Protein AF-A0A317K6Y9-F1 (afdb_monomer)

pLDDT: mean 84.59, std 11.46, range [61.5, 98.31]

Radius of gyration: 21.84 Å; Cα contacts (8 Å, |Δi|>4): 19; chains: 1; bounding box: 60×53×36 Å

Structure (mmCIF, N/CA/C/O backbone):
data_AF-A0A317K6Y9-F1
#
_entry.id   AF-A0A317K6Y9-F1
#
loop_
_atom_site.group_PDB
_atom_site.id
_atom_site.type_symbol
_atom_site.label_atom_id
_atom_site.label_alt_id
_atom_site.label_comp_id
_atom_site.label_asym_id
_atom_site.label_entity_id
_atom_site.label_seq_id
_atom_site.pdbx_PDB_ins_code
_atom_site.Cartn_x
_atom_site.Cartn_y
_atom_site.Cartn_z
_atom_site.occupancy
_atom_site.B_iso_or_equiv
_atom_site.auth_seq_id
_atom_site.auth_comp_id
_atom_site.auth_asym_id
_atom_site.auth_atom_id
_atom_site.pdbx_PDB_model_num
ATOM 1 N N . MET A 1 1 ? 24.490 -4.834 -2.156 1.00 74.44 1 MET A N 1
ATOM 2 C CA . MET A 1 1 ? 23.982 -5.893 -3.056 1.00 74.44 1 MET A CA 1
ATOM 3 C C . MET A 1 1 ? 23.498 -5.215 -4.327 1.00 74.44 1 MET A C 1
ATOM 5 O O . MET A 1 1 ? 22.803 -4.217 -4.201 1.00 74.44 1 MET A O 1
ATOM 9 N N . LEU A 1 2 ? 23.910 -5.682 -5.508 1.00 85.50 2 LEU A N 1
ATOM 10 C CA . LEU A 1 2 ? 23.555 -5.083 -6.801 1.00 85.50 2 LEU A CA 1
ATOM 11 C C . LEU A 1 2 ? 22.828 -6.137 -7.641 1.00 85.50 2 LEU A C 1
ATOM 13 O O . LEU A 1 2 ? 23.344 -7.243 -7.793 1.00 85.50 2 LEU A O 1
ATOM 17 N N . ILE A 1 3 ? 21.640 -5.810 -8.148 1.00 89.81 3 ILE A N 1
ATOM 18 C CA . ILE A 1 3 ? 20.875 -6.677 -9.050 1.00 89.81 3 ILE A C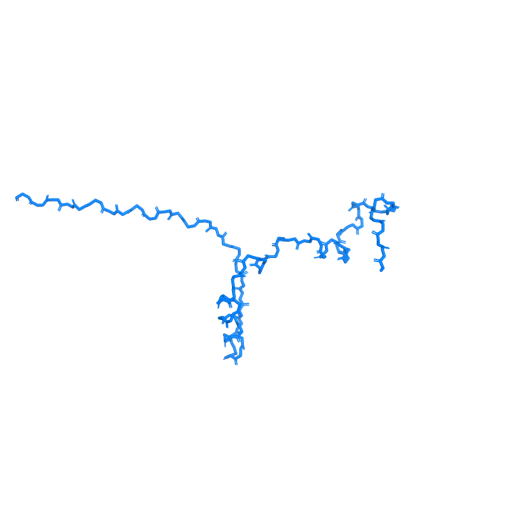A 1
ATOM 19 C C . ILE A 1 3 ? 20.875 -6.023 -10.430 1.00 89.81 3 ILE A C 1
ATOM 21 O O . ILE A 1 3 ? 20.309 -4.946 -10.600 1.00 89.81 3 ILE A O 1
ATOM 25 N N . ASP A 1 4 ? 21.504 -6.674 -11.408 1.00 91.44 4 ASP A N 1
ATOM 26 C CA . ASP A 1 4 ? 21.543 -6.209 -12.796 1.00 91.44 4 ASP A CA 1
ATOM 27 C C . ASP A 1 4 ? 20.331 -6.752 -13.564 1.00 91.44 4 ASP A C 1
ATOM 29 O O . ASP A 1 4 ? 20.346 -7.848 -14.132 1.00 91.44 4 ASP A O 1
ATOM 33 N N . CYS A 1 5 ? 19.244 -5.981 -13.539 1.00 91.81 5 CYS A N 1
ATOM 34 C CA . CYS A 1 5 ? 18.032 -6.321 -14.277 1.00 91.81 5 CYS A CA 1
ATOM 35 C C . CYS A 1 5 ? 18.187 -6.144 -15.789 1.00 91.81 5 CYS A C 1
ATOM 37 O O . CYS A 1 5 ? 17.396 -6.721 -16.533 1.00 91.81 5 CYS A O 1
ATOM 39 N N . ASP A 1 6 ? 19.179 -5.387 -16.257 1.00 91.38 6 ASP A N 1
ATOM 40 C CA . ASP A 1 6 ? 19.381 -5.133 -17.683 1.00 91.38 6 ASP A CA 1
ATOM 41 C C . ASP A 1 6 ? 20.063 -6.315 -18.376 1.00 91.38 6 ASP A C 1
ATOM 43 O O . ASP A 1 6 ? 19.798 -6.574 -19.550 1.00 91.38 6 ASP A O 1
ATOM 47 N N . ARG A 1 7 ? 20.838 -7.116 -17.634 1.00 93.38 7 ARG A N 1
ATOM 48 C CA . ARG A 1 7 ? 21.407 -8.388 -18.114 1.00 93.38 7 ARG A CA 1
ATOM 49 C C . ARG A 1 7 ? 20.564 -9.627 -17.776 1.00 93.38 7 ARG A C 1
ATOM 51 O O . ARG A 1 7 ? 20.977 -10.755 -18.053 1.00 93.38 7 ARG A O 1
ATOM 58 N N . CYS A 1 8 ? 19.385 -9.464 -17.181 1.00 94.06 8 CYS A N 1
ATOM 59 C CA . CYS A 1 8 ? 18.535 -10.595 -16.813 1.00 94.06 8 CYS A CA 1
ATOM 60 C C . CYS A 1 8 ? 18.003 -11.326 -18.065 1.00 94.06 8 CYS A C 1
ATOM 62 O O . CYS A 1 8 ? 17.234 -10.769 -18.844 1.00 94.06 8 CYS A O 1
ATOM 64 N N . GLY A 1 9 ? 18.374 -12.599 -18.251 1.00 94.81 9 GLY A N 1
ATOM 65 C CA . GLY A 1 9 ? 18.030 -13.384 -19.450 1.00 94.81 9 GLY A CA 1
ATOM 66 C C . GLY A 1 9 ? 16.538 -13.694 -19.634 1.00 94.81 9 GLY A C 1
ATOM 67 O O . GLY A 1 9 ? 16.134 -14.125 -20.709 1.00 94.81 9 GLY A O 1
ATOM 68 N N . ILE A 1 10 ? 15.720 -13.459 -18.605 1.00 93.44 10 ILE A N 1
ATOM 69 C CA . ILE A 1 10 ? 14.255 -13.597 -18.642 1.00 93.44 10 ILE A CA 1
ATOM 70 C C . ILE A 1 10 ? 13.541 -12.258 -18.417 1.00 93.44 10 ILE A C 1
ATOM 72 O O . ILE A 1 10 ? 12.357 -12.242 -18.079 1.00 93.44 10 ILE A O 1
ATOM 76 N N . ARG A 1 11 ? 14.2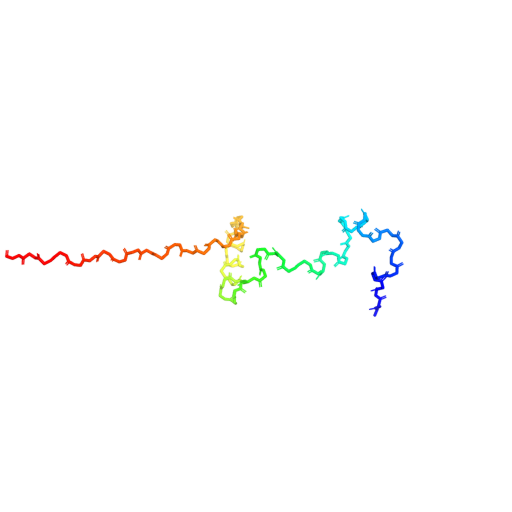43 -11.124 -18.558 1.00 91.62 11 ARG A N 1
ATOM 77 C CA . ARG A 1 11 ? 13.661 -9.785 -18.390 1.00 91.62 11 ARG A CA 1
ATOM 78 C C . ARG A 1 11 ? 12.397 -9.643 -19.245 1.00 91.62 11 ARG A C 1
ATOM 80 O O . ARG A 1 11 ? 12.352 -10.069 -20.396 1.00 91.62 11 ARG A O 1
ATOM 87 N N . GLY A 1 12 ? 11.356 -9.053 -18.669 1.00 88.19 12 GLY A N 1
ATOM 88 C CA . GLY A 1 12 ? 10.016 -9.016 -19.252 1.00 88.19 12 GLY A CA 1
ATOM 89 C C . GLY A 1 12 ? 9.210 -10.261 -18.883 1.00 88.19 12 GLY A C 1
ATOM 90 O O . GLY A 1 12 ? 8.322 -10.174 -18.040 1.00 88.19 12 GLY A O 1
ATOM 91 N N . ALA A 1 13 ? 9.541 -11.420 -19.460 1.00 92.12 13 ALA A N 1
ATOM 92 C CA . ALA A 1 13 ? 8.763 -12.652 -19.277 1.00 92.12 13 ALA A CA 1
ATOM 93 C C . ALA A 1 13 ? 8.730 -13.149 -17.819 1.00 92.12 13 ALA A C 1
ATOM 95 O O . ALA A 1 13 ? 7.699 -13.618 -17.347 1.00 92.12 13 ALA A O 1
ATOM 96 N N . GLY A 1 14 ? 9.842 -13.015 -17.095 1.00 91.50 14 GLY A N 1
ATOM 97 C CA . GLY A 1 14 ? 9.973 -13.393 -15.687 1.00 91.50 14 GLY A CA 1
ATOM 98 C C . GLY A 1 14 ? 9.760 -12.247 -14.698 1.00 91.50 14 GLY A C 1
ATOM 99 O O . GLY A 1 14 ? 10.015 -12.422 -13.511 1.00 91.50 14 GLY A O 1
ATOM 100 N N . CYS A 1 15 ? 9.357 -11.058 -15.158 1.00 92.06 15 CYS A N 1
ATOM 101 C CA . CYS A 1 15 ? 9.172 -9.909 -14.265 1.00 92.06 15 CYS A CA 1
ATOM 102 C C . CYS A 1 15 ? 7.886 -10.014 -13.432 1.00 92.06 15 CYS A C 1
ATOM 104 O O . CYS A 1 15 ? 7.836 -9.493 -12.320 1.00 92.06 15 CYS A O 1
ATOM 106 N N . SER A 1 16 ? 6.866 -10.721 -13.927 1.00 89.69 16 SER A N 1
ATOM 107 C CA . SER A 1 16 ? 5.666 -11.033 -13.146 1.00 89.69 16 SER A CA 1
ATOM 108 C C . SER A 1 16 ? 6.045 -11.884 -11.928 1.00 89.69 16 SER A C 1
ATOM 110 O O . SER A 1 16 ? 6.556 -12.991 -12.075 1.00 89.69 16 SER A O 1
ATOM 112 N N . GLY A 1 17 ? 5.853 -11.339 -10.724 1.00 85.81 17 GLY A N 1
ATOM 113 C CA . GLY A 1 17 ? 6.244 -11.991 -9.468 1.00 85.81 17 GLY A CA 1
ATOM 114 C C . GLY A 1 17 ? 7.726 -11.857 -9.092 1.00 85.81 17 GLY A C 1
ATOM 115 O O . GLY A 1 17 ? 8.151 -12.429 -8.090 1.00 85.81 17 GLY A O 1
ATOM 116 N N . CYS A 1 18 ? 8.531 -11.096 -9.843 1.00 92.44 18 CYS A N 1
ATOM 117 C CA . CYS A 1 18 ? 9.911 -10.804 -9.457 1.00 92.44 18 CYS A CA 1
ATOM 118 C C . CYS A 1 18 ? 9.950 -9.830 -8.267 1.00 92.44 18 CYS A C 1
ATOM 120 O O . CYS A 1 18 ? 9.318 -8.774 -8.306 1.00 92.44 18 CYS A O 1
ATOM 122 N N . LEU A 1 19 ? 10.764 -10.125 -7.245 1.00 89.25 19 LEU A N 1
ATOM 123 C CA . LEU A 1 19 ? 10.958 -9.236 -6.090 1.00 89.25 19 LEU A CA 1
ATOM 124 C C . LEU A 1 19 ? 11.379 -7.819 -6.505 1.00 89.25 19 LEU A C 1
ATOM 126 O O . LEU A 1 19 ? 10.921 -6.848 -5.915 1.00 89.25 19 LEU A O 1
ATOM 130 N N . VAL A 1 20 ? 12.227 -7.685 -7.530 1.00 90.62 20 VAL A N 1
ATOM 131 C CA . VAL A 1 20 ? 12.672 -6.362 -7.993 1.00 90.62 20 VAL A CA 1
ATOM 132 C C . VAL A 1 20 ? 11.509 -5.550 -8.550 1.00 90.62 20 VAL A C 1
ATOM 134 O O . VAL A 1 20 ? 11.436 -4.354 -8.302 1.00 90.62 20 VAL A O 1
ATOM 137 N N . THR A 1 21 ? 10.570 -6.193 -9.246 1.00 90.12 21 THR A N 1
ATOM 138 C CA . THR A 1 21 ? 9.353 -5.529 -9.719 1.00 90.12 21 THR A CA 1
ATOM 139 C C . THR A 1 21 ? 8.512 -5.038 -8.547 1.00 90.12 21 THR A C 1
ATOM 141 O O . THR A 1 21 ? 8.094 -3.892 -8.577 1.00 90.12 21 THR A O 1
ATOM 144 N N . ALA A 1 22 ? 8.345 -5.836 -7.487 1.00 84.12 22 ALA A N 1
ATOM 145 C CA . ALA A 1 22 ? 7.628 -5.400 -6.285 1.00 84.12 22 ALA A CA 1
ATOM 146 C C . ALA A 1 22 ? 8.317 -4.225 -5.565 1.00 84.12 22 ALA A C 1
ATOM 148 O O . ALA A 1 22 ? 7.647 -3.340 -5.052 1.00 84.12 22 ALA A O 1
ATOM 149 N N . LEU A 1 23 ? 9.654 -4.191 -5.543 1.00 85.75 23 LEU A N 1
ATOM 150 C CA . LEU A 1 23 ? 10.414 -3.087 -4.942 1.00 85.75 23 LEU A CA 1
ATOM 151 C C . LEU A 1 23 ? 10.365 -1.793 -5.769 1.00 85.75 23 LEU A C 1
ATOM 153 O O . LEU A 1 23 ? 10.520 -0.712 -5.208 1.00 85.75 23 LEU A O 1
ATOM 157 N N . LEU A 1 24 ? 10.205 -1.904 -7.089 1.00 83.31 24 LEU A N 1
ATOM 158 C CA . LEU A 1 24 ? 10.087 -0.764 -8.004 1.00 83.31 24 LEU A CA 1
ATOM 159 C C . LEU A 1 24 ? 8.638 -0.314 -8.216 1.00 83.31 24 LEU A C 1
ATOM 161 O O . LEU A 1 24 ? 8.420 0.743 -8.806 1.00 83.31 24 LEU A O 1
ATOM 165 N N . ASP A 1 25 ? 7.659 -1.105 -7.780 1.00 80.06 25 ASP A N 1
ATOM 166 C CA . ASP A 1 25 ? 6.250 -0.775 -7.923 1.00 80.06 25 ASP A CA 1
ATOM 167 C C . ASP A 1 25 ? 5.870 0.360 -6.965 1.00 80.06 25 ASP A C 1
ATOM 169 O O . ASP A 1 25 ? 5.633 0.168 -5.773 1.00 80.06 25 ASP A O 1
ATOM 173 N N . THR A 1 26 ? 5.824 1.576 -7.504 1.00 69.88 26 THR A N 1
ATOM 174 C CA . THR A 1 26 ? 5.341 2.766 -6.796 1.00 69.88 26 THR A CA 1
ATOM 175 C C . THR A 1 26 ? 3.821 2.907 -6.865 1.00 69.88 26 THR A C 1
ATOM 177 O O . THR A 1 26 ? 3.284 3.869 -6.331 1.00 69.88 26 THR A O 1
ATOM 180 N N . GLY A 1 27 ? 3.118 1.987 -7.534 1.00 72.81 27 GLY A N 1
ATOM 181 C CA . GLY A 1 27 ? 1.668 2.015 -7.722 1.00 72.81 27 GLY A CA 1
ATOM 182 C C . GLY A 1 27 ? 0.863 1.511 -6.526 1.00 72.81 27 GLY A C 1
ATOM 183 O O . GLY A 1 27 ? -0.350 1.335 -6.652 1.00 72.81 27 GLY A O 1
ATOM 184 N N . SER A 1 28 ? 1.503 1.258 -5.378 1.00 75.56 28 SER A N 1
ATOM 185 C CA . SER A 1 28 ? 0.785 0.853 -4.170 1.00 75.56 28 SER A CA 1
ATOM 186 C C . SER A 1 28 ? -0.247 1.922 -3.786 1.00 75.56 28 SER A C 1
ATOM 188 O O . SER A 1 28 ? 0.116 3.098 -3.703 1.00 75.56 28 SER A O 1
ATOM 190 N N . PRO A 1 29 ? -1.497 1.550 -3.444 1.00 75.75 29 PRO A N 1
ATOM 191 C CA . PRO A 1 29 ? -2.494 2.499 -2.940 1.00 75.75 29 PRO A CA 1
ATOM 192 C C . PRO A 1 29 ? -2.040 3.203 -1.652 1.00 75.75 29 PRO A C 1
ATOM 194 O O . PRO A 1 29 ? -2.608 4.219 -1.268 1.00 75.75 29 PRO A O 1
ATOM 197 N N . THR A 1 30 ? -1.007 2.677 -0.987 1.00 80.19 30 THR A N 1
ATOM 198 C CA . THR A 1 30 ? -0.407 3.279 0.204 1.00 80.19 30 THR A CA 1
ATOM 199 C C . THR A 1 30 ? 0.744 4.242 -0.092 1.00 80.19 30 THR A C 1
ATOM 201 O O . THR A 1 30 ? 1.251 4.850 0.843 1.00 80.19 30 THR A O 1
ATOM 204 N N . ALA A 1 31 ? 1.219 4.342 -1.339 1.00 81.06 31 ALA A N 1
ATOM 205 C CA . ALA A 1 31 ? 2.412 5.124 -1.676 1.00 81.06 31 ALA A CA 1
ATOM 206 C C . ALA A 1 31 ? 2.215 6.637 -1.473 1.00 81.06 31 ALA A C 1
ATOM 208 O O . ALA A 1 31 ? 3.167 7.331 -1.125 1.00 81.06 31 ALA A O 1
ATOM 209 N N . ASP A 1 32 ? 0.981 7.118 -1.640 1.00 84.12 32 ASP A N 1
ATOM 210 C CA . ASP A 1 32 ? 0.622 8.540 -1.561 1.00 84.12 32 ASP A CA 1
ATOM 211 C C . ASP A 1 32 ? 0.029 8.955 -0.203 1.00 84.12 32 ASP A C 1
ATOM 213 O O . ASP A 1 32 ? -0.439 10.085 -0.061 1.00 84.12 32 ASP A O 1
ATOM 217 N N . LEU A 1 33 ? 0.020 8.061 0.790 1.00 88.44 33 LEU A N 1
ATOM 218 C CA . LEU A 1 33 ? -0.578 8.357 2.090 1.00 88.44 33 LEU A CA 1
ATOM 219 C C . LEU A 1 33 ? 0.303 9.295 2.915 1.00 88.44 33 LEU A C 1
ATOM 221 O O . LEU A 1 33 ? 1.507 9.079 3.079 1.00 88.44 33 LEU A O 1
ATOM 225 N N . ASP A 1 34 ? -0.314 10.305 3.514 1.00 91.94 34 ASP A N 1
ATOM 226 C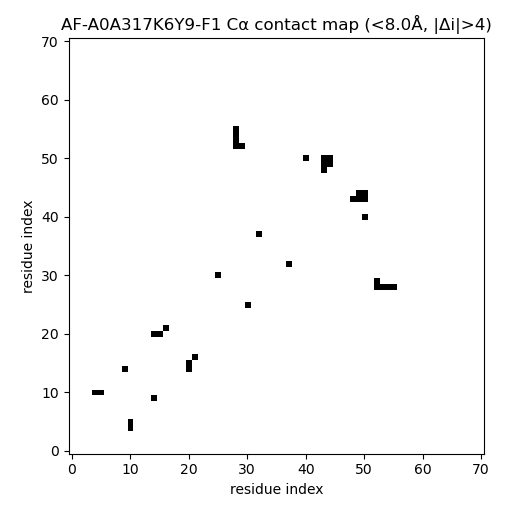 CA . ASP A 1 34 ? 0.365 11.175 4.460 1.00 91.94 34 ASP A CA 1
ATOM 227 C C . ASP A 1 34 ? 0.484 10.540 5.862 1.00 91.94 34 ASP A C 1
ATOM 229 O O . ASP A 1 34 ? -0.083 9.490 6.186 1.00 91.94 34 ASP A O 1
ATOM 233 N N . ALA A 1 35 ? 1.252 11.187 6.742 1.00 94.69 35 ALA A N 1
ATOM 234 C CA . ALA A 1 35 ? 1.479 10.683 8.095 1.00 94.69 35 ALA A CA 1
ATOM 235 C C . ALA A 1 35 ? 0.188 10.579 8.936 1.00 94.69 35 ALA A C 1
ATOM 237 O O . ALA A 1 35 ? 0.096 9.724 9.821 1.00 94.69 35 ALA A O 1
ATOM 238 N N . ALA A 1 36 ? -0.801 11.444 8.696 1.00 95.75 36 ALA A N 1
ATOM 239 C CA . ALA A 1 36 ? -2.073 11.409 9.407 1.00 95.75 36 ALA A CA 1
ATOM 240 C C . ALA A 1 36 ? -2.951 10.252 8.911 1.00 95.75 36 ALA A C 1
ATOM 242 O O . ALA A 1 36 ? -3.563 9.563 9.729 1.00 95.75 36 ALA A O 1
ATOM 243 N N . GLU A 1 37 ? -2.963 9.995 7.606 1.00 94.25 37 GLU A N 1
ATOM 244 C CA . GLU A 1 37 ? -3.656 8.868 6.982 1.00 94.25 37 GLU A CA 1
ATOM 245 C C . GLU A 1 37 ? -3.062 7.530 7.438 1.00 94.25 37 GLU A C 1
ATOM 247 O O . GLU A 1 37 ? -3.799 6.654 7.897 1.00 94.25 37 GLU A O 1
ATOM 252 N N . HIS A 1 38 ? -1.730 7.404 7.451 1.00 94.75 38 HIS A N 1
ATOM 253 C CA . HIS A 1 38 ? -1.037 6.249 8.034 1.00 94.75 38 HIS A CA 1
ATOM 254 C C . HIS A 1 38 ? -1.457 5.996 9.487 1.00 94.75 38 HIS A C 1
ATOM 256 O O . HIS A 1 38 ? -1.760 4.864 9.876 1.00 94.75 38 HIS A O 1
ATOM 262 N N . ARG A 1 39 ? -1.516 7.058 10.296 1.00 96.81 39 ARG A N 1
ATOM 263 C CA . ARG A 1 39 ? -1.933 6.960 11.697 1.00 96.81 39 ARG A CA 1
ATOM 264 C C . ARG A 1 39 ? -3.399 6.549 11.833 1.00 96.81 39 ARG A C 1
ATOM 266 O O . ARG A 1 39 ? -3.729 5.792 12.742 1.00 96.81 39 ARG A O 1
ATOM 273 N N . ALA A 1 40 ? -4.280 7.030 10.959 1.00 96.12 40 ALA A N 1
ATOM 274 C CA . ALA A 1 40 ? -5.687 6.644 10.966 1.00 96.12 40 ALA A CA 1
ATOM 275 C C . ALA A 1 40 ? -5.857 5.143 10.686 1.00 96.12 40 ALA A C 1
ATOM 277 O O . ALA A 1 40 ? -6.576 4.465 11.420 1.00 96.12 40 ALA A O 1
ATOM 278 N N . ILE A 1 41 ? -5.137 4.615 9.691 1.00 95.75 41 ILE A N 1
ATOM 279 C CA . ILE A 1 41 ? -5.120 3.179 9.374 1.00 95.75 41 ILE A CA 1
ATOM 280 C C . ILE A 1 41 ? -4.663 2.363 10.588 1.00 95.75 41 ILE A C 1
ATOM 282 O O . ILE A 1 41 ? -5.330 1.399 10.962 1.00 95.75 41 ILE A O 1
ATOM 286 N N . GLU A 1 42 ? -3.573 2.768 11.249 1.00 97.00 42 GLU A N 1
ATOM 287 C CA . GLU A 1 42 ? -3.059 2.076 12.440 1.00 97.00 42 GLU A CA 1
ATOM 288 C C . GLU A 1 42 ? -4.091 2.041 13.578 1.00 97.00 42 GLU A C 1
ATOM 290 O O . GLU A 1 42 ? -4.273 1.011 14.232 1.00 97.00 42 GLU A O 1
ATOM 295 N N . VAL A 1 43 ? -4.792 3.156 13.808 1.00 98.31 43 VAL A N 1
ATOM 296 C CA . VAL A 1 43 ? -5.844 3.248 14.829 1.00 98.31 43 VAL A CA 1
ATOM 297 C C . VAL A 1 43 ? -7.007 2.309 14.508 1.00 98.31 43 VAL A C 1
ATOM 299 O O . VAL A 1 43 ? -7.452 1.584 15.398 1.00 98.31 43 VAL A O 1
ATOM 302 N N . PHE A 1 44 ? -7.479 2.276 13.259 1.00 97.81 44 PHE A N 1
ATOM 303 C CA . PHE A 1 44 ? -8.571 1.385 12.861 1.00 97.81 44 PHE A CA 1
ATOM 304 C C . PHE A 1 44 ? -8.179 -0.091 12.959 1.00 97.81 44 PHE A C 1
ATOM 306 O O . PHE A 1 44 ? -8.921 -0.881 13.543 1.00 97.81 44 PHE A O 1
ATOM 313 N N . ALA A 1 45 ? -6.990 -0.455 12.480 1.00 97.44 45 ALA A N 1
ATOM 314 C CA . ALA A 1 45 ? -6.499 -1.826 12.571 1.00 97.44 45 ALA A CA 1
ATOM 315 C C . ALA A 1 45 ? -6.390 -2.289 14.035 1.00 97.44 45 ALA A C 1
ATOM 317 O O . ALA A 1 45 ? -6.838 -3.379 14.388 1.00 97.44 45 ALA A O 1
ATOM 318 N N . ARG A 1 46 ? -5.872 -1.4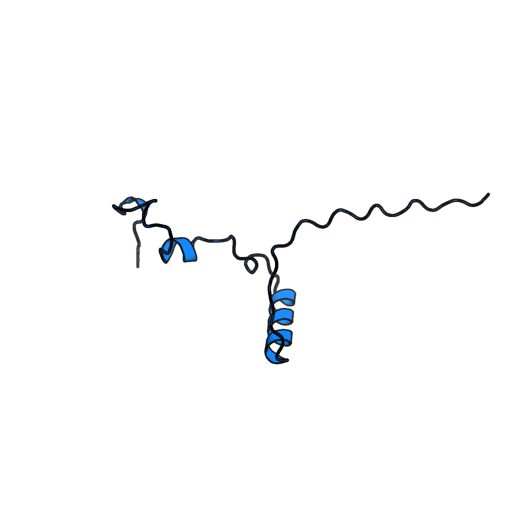34 14.930 1.00 98.00 46 ARG A N 1
ATOM 319 C CA . ARG A 1 46 ? -5.800 -1.727 16.374 1.00 98.00 46 ARG A CA 1
ATOM 320 C C . ARG A 1 46 ? -7.160 -1.829 17.053 1.00 98.00 46 ARG A C 1
ATOM 322 O O . ARG A 1 46 ? -7.272 -2.509 18.069 1.00 98.00 46 ARG A O 1
ATOM 329 N N . ALA A 1 47 ? -8.177 -1.169 16.512 1.00 98.31 47 ALA A N 1
ATOM 330 C CA . ALA A 1 47 ? -9.551 -1.293 16.979 1.00 98.31 47 ALA A CA 1
ATOM 331 C C . ALA A 1 47 ? -10.261 -2.554 16.443 1.00 98.31 47 ALA A C 1
ATOM 333 O O . ALA A 1 47 ? -11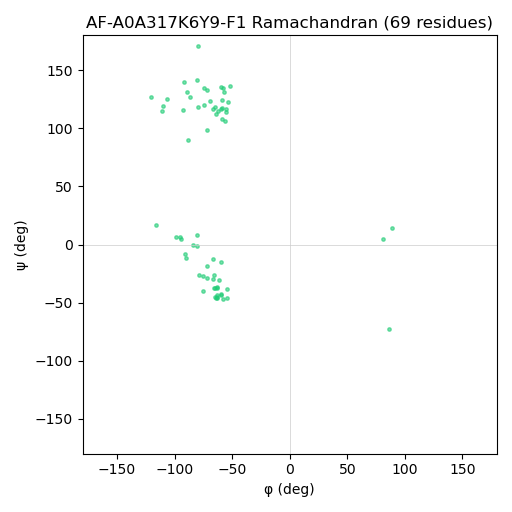.405 -2.803 16.816 1.00 98.31 47 ALA A O 1
ATOM 334 N N . GLY A 1 48 ? -9.591 -3.364 15.614 1.00 98.19 48 GLY A N 1
ATOM 335 C CA . GLY A 1 48 ? -10.125 -4.617 15.078 1.00 98.19 48 GLY A CA 1
ATOM 336 C C . GLY A 1 48 ? -10.898 -4.463 13.769 1.00 98.19 48 GLY A C 1
ATOM 337 O O . GLY A 1 48 ? -11.607 -5.388 13.380 1.00 98.19 48 GLY A O 1
ATOM 338 N N . PHE A 1 49 ? -10.784 -3.318 13.092 1.00 98.25 49 PHE A N 1
ATOM 339 C CA . PHE A 1 49 ? -11.361 -3.144 11.762 1.00 98.25 49 PHE A CA 1
ATOM 340 C C . PHE A 1 49 ? -10.463 -3.759 10.688 1.00 98.25 49 PHE A C 1
ATOM 342 O O . PHE A 1 49 ? -9.239 -3.628 10.729 1.00 98.25 49 PHE A O 1
ATOM 349 N N . GLU A 1 50 ? -11.091 -4.370 9.687 1.00 96.88 50 GLU A N 1
ATOM 350 C CA . GLU A 1 50 ? -10.442 -4.699 8.422 1.00 96.88 50 GLU A CA 1
ATOM 351 C C . GLU A 1 50 ? -10.399 -3.432 7.555 1.00 96.88 50 GLU A C 1
ATOM 353 O O . GLU A 1 50 ? -11.436 -2.830 7.270 1.00 96.88 50 GLU A O 1
ATOM 358 N N . VAL A 1 51 ? -9.192 -2.974 7.211 1.00 94.19 51 VAL A N 1
ATOM 359 C CA . VAL A 1 51 ? -8.970 -1.701 6.511 1.00 94.19 51 VAL A CA 1
ATOM 360 C C . VAL A 1 51 ? -8.495 -1.975 5.090 1.00 94.19 51 VAL A C 1
ATOM 362 O O . VAL A 1 51 ? -7.422 -2.539 4.891 1.00 94.19 51 VAL A O 1
ATOM 365 N N . GLU A 1 52 ? -9.267 -1.518 4.108 1.00 92.38 52 GLU A N 1
ATOM 366 C CA . GLU A 1 52 ? -8.899 -1.538 2.692 1.00 92.38 52 GLU A CA 1
ATOM 367 C C . GLU A 1 52 ? -8.556 -0.115 2.226 1.00 92.38 52 GLU A C 1
ATOM 369 O O . GLU A 1 52 ? -9.356 0.811 2.385 1.00 92.38 52 GLU A O 1
ATOM 374 N N . VAL A 1 53 ? -7.359 0.074 1.658 1.00 88.44 53 VAL A N 1
ATOM 375 C CA . VAL A 1 53 ? -6.932 1.359 1.083 1.00 88.44 53 VAL A CA 1
ATOM 376 C C . VAL A 1 53 ? -7.267 1.366 -0.403 1.00 88.44 53 VAL A C 1
ATOM 378 O O . VAL A 1 53 ? -6.715 0.589 -1.179 1.00 88.44 53 VAL A O 1
ATOM 381 N N . LEU A 1 54 ? -8.170 2.260 -0.800 1.00 85.56 54 LEU A N 1
ATOM 382 C CA . LEU A 1 54 ? -8.598 2.416 -2.187 1.00 85.56 54 LEU A CA 1
ATOM 383 C C . LEU A 1 54 ? -7.744 3.474 -2.891 1.00 85.56 54 LEU A C 1
ATOM 385 O O . LEU A 1 54 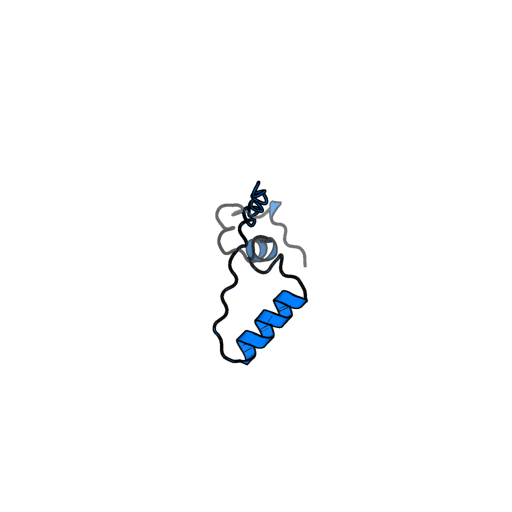? -7.485 4.536 -2.324 1.00 85.56 54 LEU A O 1
ATOM 389 N N . CYS A 1 55 ? -7.371 3.233 -4.151 1.00 78.50 55 CYS A N 1
ATOM 390 C CA . CYS A 1 55 ? -6.730 4.260 -4.972 1.00 78.50 55 CYS A CA 1
ATOM 391 C C . CYS A 1 55 ? -7.649 5.482 -5.087 1.00 78.50 55 CYS A C 1
ATOM 393 O O . CYS A 1 55 ? -8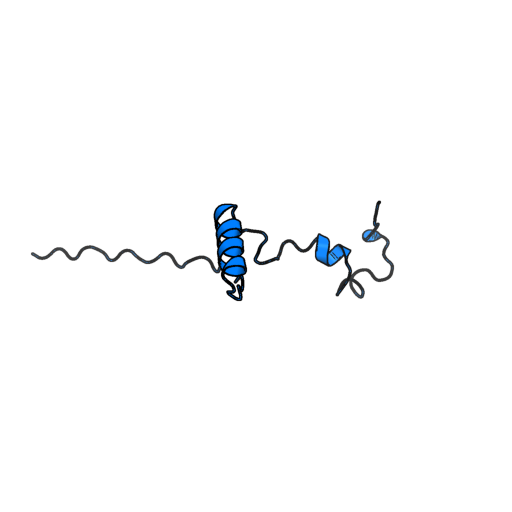.803 5.372 -5.518 1.00 78.50 55 CYS A O 1
ATOM 395 N N . SER A 1 56 ? -7.139 6.656 -4.713 1.00 69.88 56 SER A N 1
ATOM 396 C CA . SER A 1 56 ? -7.928 7.879 -4.790 1.00 69.88 56 SER A CA 1
ATOM 397 C C . SER A 1 56 ? -8.174 8.261 -6.255 1.00 69.88 56 SER A C 1
ATOM 399 O O . SER A 1 56 ? -7.256 8.429 -7.056 1.00 69.88 56 SER A O 1
ATOM 401 N N . VAL A 1 57 ? -9.447 8.393 -6.629 1.00 66.50 57 VAL A N 1
ATOM 402 C CA . VAL A 1 57 ? -9.842 9.025 -7.893 1.00 66.50 57 VAL A CA 1
ATOM 403 C C . VAL A 1 57 ? -9.996 10.519 -7.602 1.00 66.50 57 VAL A C 1
ATOM 405 O O . VAL A 1 57 ? -10.657 10.864 -6.616 1.00 66.50 57 VAL A O 1
ATOM 408 N N . PRO A 1 58 ? -9.416 11.429 -8.409 1.00 61.50 58 PRO A N 1
ATOM 409 C CA . PRO A 1 58 ? -9.471 12.859 -8.133 1.00 61.50 58 PRO A CA 1
ATOM 410 C C . PRO A 1 58 ? -10.919 13.318 -7.943 1.00 61.50 58 PRO A C 1
ATOM 412 O O . PRO A 1 58 ? -11.772 13.138 -8.817 1.00 61.50 58 PRO A O 1
ATOM 415 N N . ALA A 1 59 ? -11.198 13.909 -6.779 1.00 64.81 59 ALA A N 1
ATOM 416 C CA . ALA A 1 59 ? -12.541 14.336 -6.421 1.00 64.81 59 ALA A CA 1
ATOM 417 C C . ALA A 1 59 ? -13.057 15.354 -7.447 1.00 64.81 59 ALA A C 1
ATOM 419 O O . ALA A 1 59 ? -12.517 16.457 -7.582 1.00 64.81 59 ALA A O 1
ATOM 420 N N . ALA A 1 60 ? -14.132 15.000 -8.158 1.00 63.84 60 ALA A N 1
ATOM 421 C CA . 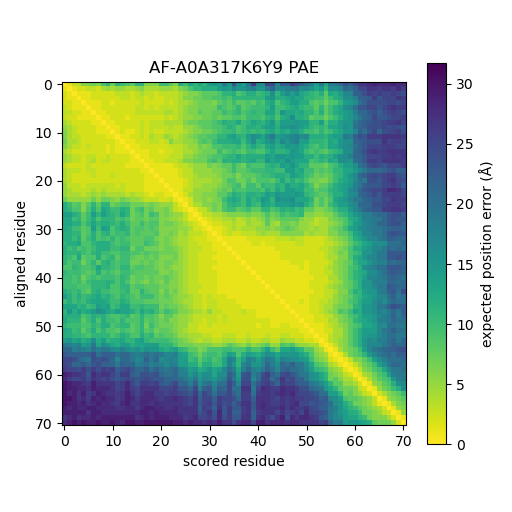ALA A 1 60 ? -14.814 15.927 -9.047 1.00 63.84 60 ALA A CA 1
ATOM 422 C C . ALA A 1 60 ? -15.214 17.169 -8.240 1.00 63.84 60 ALA A C 1
ATOM 424 O O . ALA A 1 60 ? -15.979 17.096 -7.274 1.00 63.84 60 ALA A O 1
ATOM 425 N N . ARG A 1 61 ? -14.646 18.318 -8.615 1.00 67.50 61 ARG A N 1
ATOM 426 C CA . ARG A 1 61 ? -14.807 19.591 -7.911 1.00 67.50 61 ARG A CA 1
ATOM 427 C C . ARG A 1 61 ? -16.302 19.899 -7.811 1.00 67.50 61 ARG A C 1
ATOM 429 O O . ARG A 1 61 ? -16.933 20.239 -8.813 1.00 67.50 61 ARG A O 1
ATOM 436 N N . ARG A 1 62 ? -16.886 19.744 -6.615 1.00 66.12 62 ARG A N 1
ATOM 437 C CA . ARG A 1 62 ? -18.308 20.033 -6.377 1.00 66.12 62 ARG A CA 1
ATOM 438 C C . ARG A 1 62 ? -18.563 21.473 -6.816 1.00 66.12 62 ARG A C 1
ATOM 440 O O . ARG A 1 62 ? -18.006 22.404 -6.234 1.00 66.12 62 ARG A O 1
ATOM 447 N N . ARG A 1 63 ? -19.368 21.657 -7.870 1.00 67.12 63 ARG A N 1
ATOM 448 C CA . ARG A 1 63 ? -19.802 22.984 -8.320 1.00 67.12 63 ARG A CA 1
ATOM 449 C C . ARG A 1 63 ? -20.532 23.628 -7.145 1.00 67.12 63 ARG A C 1
ATOM 451 O O . ARG A 1 63 ? -21.621 23.185 -6.789 1.00 67.12 63 ARG A O 1
ATOM 458 N N . ARG A 1 64 ? -19.918 24.625 -6.500 1.00 67.81 64 ARG A N 1
ATOM 459 C CA . ARG A 1 64 ? -20.600 25.425 -5.476 1.00 67.81 64 ARG A CA 1
ATOM 460 C C . ARG A 1 64 ? -21.817 26.054 -6.152 1.00 67.81 64 ARG A C 1
ATOM 462 O O . ARG A 1 64 ? -21.664 26.765 -7.143 1.00 67.81 64 ARG A O 1
ATOM 469 N N . GLY A 1 65 ? -23.010 25.711 -5.671 1.00 66.50 65 GLY A N 1
ATOM 470 C CA . GLY A 1 65 ? -24.258 26.262 -6.187 1.00 66.50 65 GLY A CA 1
ATOM 471 C C . GLY A 1 65 ? -24.233 27.785 -6.083 1.00 66.50 65 GLY A C 1
ATOM 472 O O . GLY A 1 65 ? -23.864 28.327 -5.043 1.00 66.50 65 GLY A O 1
ATOM 473 N N . SER A 1 66 ? -24.578 28.463 -7.177 1.00 68.75 66 SER A N 1
ATOM 474 C CA . SER A 1 66 ? -24.726 29.919 -7.199 1.00 68.75 66 SER A CA 1
ATOM 475 C C . SER A 1 66 ? -25.803 30.348 -6.190 1.00 68.75 66 SER A C 1
ATOM 477 O O . SER A 1 66 ? -26.860 29.708 -6.149 1.00 68.75 66 SER A O 1
ATOM 479 N N . PRO A 1 67 ? -25.588 31.402 -5.381 1.00 68.38 67 PRO A N 1
ATOM 480 C CA . PRO A 1 67 ? -26.632 31.913 -4.505 1.00 68.38 67 PRO A CA 1
ATOM 481 C C . PRO A 1 67 ? -27.786 32.464 -5.355 1.00 68.38 67 PRO A C 1
ATOM 483 O O . PRO A 1 67 ? -27.613 33.404 -6.134 1.00 68.38 67 PRO A O 1
ATOM 486 N N . ARG A 1 68 ? -28.982 31.880 -5.206 1.00 70.25 68 ARG A N 1
ATOM 487 C CA . ARG A 1 68 ? -30.222 32.454 -5.744 1.00 70.25 68 ARG A CA 1
ATOM 488 C C . ARG A 1 68 ? -30.476 33.782 -5.029 1.00 70.25 68 ARG A C 1
ATOM 490 O O . ARG A 1 68 ? -30.751 33.786 -3.833 1.00 70.25 68 ARG A O 1
ATOM 497 N N . ARG A 1 69 ? -30.379 34.901 -5.751 1.00 68.62 69 ARG A N 1
ATOM 498 C CA . ARG A 1 69 ? -30.889 36.192 -5.269 1.00 68.62 69 ARG A CA 1
ATOM 499 C C . ARG A 1 69 ? -32.412 36.153 -5.374 1.00 68.62 69 ARG A C 1
ATOM 501 O O . ARG A 1 69 ? -32.933 35.930 -6.463 1.00 68.62 69 ARG A O 1
ATOM 508 N N . VAL A 1 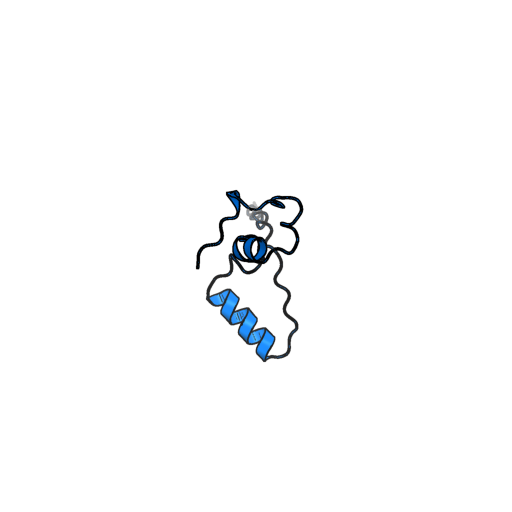70 ? -33.096 36.313 -4.246 1.00 69.38 70 VAL A N 1
ATOM 509 C CA . VAL A 1 70 ? -34.542 36.554 -4.201 1.00 69.38 70 VAL A CA 1
ATOM 510 C C . VAL A 1 70 ? -34.734 38.065 -4.323 1.00 69.38 70 VAL A C 1
ATOM 512 O O . VAL A 1 70 ? -34.057 38.812 -3.615 1.00 69.38 70 VAL A O 1
ATOM 515 N N . ALA A 1 71 ? -35.558 38.472 -5.287 1.00 64.75 71 ALA A N 1
ATOM 516 C CA . ALA A 1 71 ? -35.975 39.852 -5.522 1.00 64.75 71 ALA A CA 1
ATOM 517 C C . ALA A 1 71 ? -37.229 40.176 -4.706 1.00 64.75 71 ALA A C 1
ATOM 519 O O . ALA A 1 71 ? -38.023 39.231 -4.483 1.00 64.75 71 ALA A O 1
#

Foldseek 3Di:
DDDDLVPPPCRPVPLVVDPVVVVPPCVPLCNPDDPVRVVVVVVCVVVVDDDDRDNDDPPDPPPDDDDDDDD

Mean predicted aligned error: 11.17 Å

Secondary structure (DSSP, 8-state):
----SSS-TTTTTTTTT-HHHHHH----TTTT--HHHHHHHHHHHHTT-----PPPPPPP---PPPP----

Organism: NCBI:txid1450148

Sequence (71 aa):
MLIDCDRCGIRGAGCSGCLVTALLDTGSPTADLDAAEHRAIEVFARAGFEVEVLCSVPAARRRRGSPRRVA

Solvent-accessible surface area (backbone atoms only — not comparable to full-atom values): 4956 Å² total; per-residue (Å²): 139,86,81,68,66,89,76,40,94,48,61,70,82,54,42,77,89,30,68,66,49,63,74,67,53,71,80,48,56,67,67,82,57,50,77,66,56,53,49,50,52,54,52,41,46,75,72,70,48,88,84,84,76,68,71,84,71,84,77,77,77,75,76,78,77,77,82,83,81,84,131